Protein AF-A0A956TMD2-F1 (afdb_monomer_lite)

Secondary structure (DSSP, 8-state):
--HHHHHHHHSTHHHHHHS-SS-THHHHHHHHHHHHHHHHHHHHHHHHHTT-HHHHHHHHHHHHHHHHHHHHHHHHHHHHHHHHHHHHHHHHHHHHHHHHHH--

Foldseek 3Di:
DPPVVVVCVPQCVCVLPVPPDVPCPLVVLVVVLVVLLVVLVVQLVVCVVVVNVVSNVVSVVVNVVSVVVVVVSVVVVVVVVVVSVVSVVVVVVVVVVVVVVVVD

Sequence (104 aa):
MDFGENLLSKTGLFRVAKEKPVRPVTSIWLVIIGSMTILFSLLIVYAVYINNFVAAGCSAAAAILVMWCGVAFLWHSVKQLNAKISALTELVKRNNDTDSLTLH

Structure (mmCIF, N/CA/C/O backbone):
data_AF-A0A956TMD2-F1
#
_entry.id   AF-A0A956TMD2-F1
#
loop_
_atom_site.group_PDB
_atom_site.id
_atom_site.type_symbol
_atom_site.label_atom_id
_atom_site.label_alt_id
_atom_site.label_comp_id
_atom_site.label_asym_id
_atom_site.label_entity_id
_atom_site.label_seq_id
_atom_site.pdbx_PDB_ins_code
_atom_site.Cartn_x
_atom_site.Cartn_y
_atom_site.Cartn_z
_atom_site.occupancy
_atom_site.B_iso_or_equiv
_atom_site.auth_seq_id
_atom_site.auth_comp_id
_atom_site.auth_asym_id
_atom_site.auth_atom_id
_atom_site.pdbx_PDB_model_num
ATOM 1 N N . MET A 1 1 ? -41.998 -1.458 27.296 1.00 35.78 1 MET A N 1
ATOM 2 C CA . MET A 1 1 ? -40.891 -2.246 26.712 1.00 35.78 1 MET A CA 1
ATOM 3 C C . MET A 1 1 ? -39.748 -1.286 26.367 1.00 35.78 1 MET A C 1
ATOM 5 O O . MET A 1 1 ? -39.406 -1.144 25.208 1.00 35.78 1 MET A O 1
ATOM 9 N N . ASP A 1 2 ? -39.171 -0.620 27.377 1.00 39.06 2 ASP A N 1
ATOM 10 C CA . ASP A 1 2 ? -38.292 0.564 27.202 1.00 39.06 2 ASP A CA 1
ATOM 11 C C . ASP A 1 2 ? -36.885 0.410 27.814 1.00 39.06 2 ASP A C 1
ATOM 13 O O . ASP A 1 2 ? -36.092 1.350 27.860 1.00 39.06 2 ASP A O 1
ATOM 17 N N . PHE A 1 3 ? -36.543 -0.778 28.318 1.00 44.78 3 PHE A N 1
ATOM 18 C CA . PHE A 1 3 ? -35.253 -0.985 28.988 1.00 44.78 3 PHE A CA 1
ATOM 19 C C . PHE A 1 3 ? -34.079 -1.154 28.011 1.00 44.78 3 PHE A C 1
ATOM 21 O O . PHE A 1 3 ? -32.951 -0.801 28.349 1.00 44.78 3 PHE A O 1
ATOM 28 N N . GLY A 1 4 ? -34.333 -1.633 26.787 1.00 43.34 4 GLY A N 1
ATOM 29 C CA . GLY A 1 4 ? -33.288 -1.872 25.786 1.00 43.34 4 GLY A CA 1
ATOM 30 C C . GLY A 1 4 ? -32.674 -0.586 25.223 1.00 43.34 4 GLY A C 1
ATOM 31 O O . GLY A 1 4 ? -31.453 -0.461 25.155 1.00 43.34 4 GLY A O 1
ATOM 32 N N . GLU A 1 5 ? -33.497 0.408 24.881 1.00 43.28 5 GLU A N 1
ATOM 33 C CA . GLU A 1 5 ? -33.019 1.655 24.260 1.00 43.28 5 GLU A CA 1
ATOM 34 C C . GLU A 1 5 ? -32.223 2.540 25.234 1.00 43.28 5 GLU A C 1
ATOM 36 O O . GLU A 1 5 ? -31.241 3.183 24.848 1.00 43.28 5 GLU A O 1
ATOM 41 N N . ASN A 1 6 ? -32.578 2.520 26.522 1.00 47.00 6 ASN A N 1
ATOM 42 C CA . ASN A 1 6 ? -3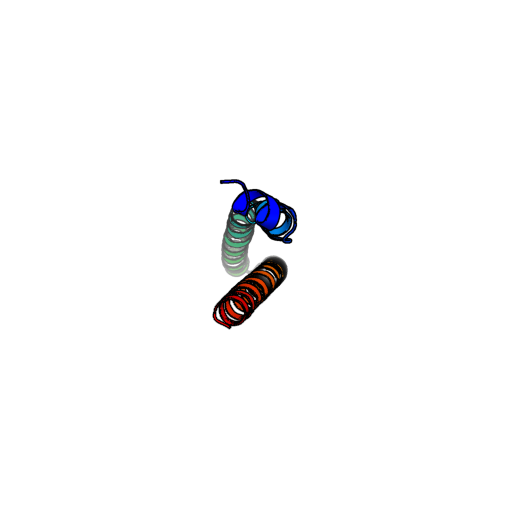1.909 3.318 27.553 1.00 47.00 6 ASN A CA 1
ATOM 43 C C . ASN A 1 6 ? -30.524 2.772 27.957 1.00 47.00 6 ASN A C 1
ATOM 45 O O . ASN A 1 6 ? -29.642 3.544 28.336 1.00 47.00 6 ASN A O 1
ATOM 49 N N . LEU A 1 7 ? -30.301 1.457 27.848 1.00 45.47 7 LEU A N 1
ATOM 50 C CA . LEU A 1 7 ? -28.988 0.832 28.063 1.00 45.47 7 LEU A CA 1
ATOM 51 C C . LEU A 1 7 ? -28.074 0.993 26.840 1.00 45.47 7 LEU A C 1
ATOM 53 O O . LEU A 1 7 ? -26.877 1.246 26.990 1.00 45.47 7 LEU A O 1
ATOM 57 N N . LEU A 1 8 ? -28.636 0.935 25.631 1.00 44.94 8 LEU A N 1
ATOM 58 C CA . LEU A 1 8 ? -27.901 1.133 24.377 1.00 44.94 8 LEU A CA 1
ATOM 59 C C . LEU A 1 8 ? -27.393 2.572 24.201 1.00 44.94 8 LEU A C 1
ATOM 61 O O . LEU A 1 8 ? -26.300 2.768 23.672 1.00 44.94 8 LEU A O 1
ATOM 65 N N . SER A 1 9 ? -28.146 3.581 24.659 1.00 45.91 9 SER A N 1
ATOM 66 C CA . SER A 1 9 ? -27.733 4.993 24.568 1.00 45.91 9 SER A CA 1
ATOM 67 C C . SER A 1 9 ? -26.675 5.395 25.607 1.00 45.91 9 SER A C 1
ATOM 69 O O . SER A 1 9 ? -25.865 6.286 25.344 1.00 45.91 9 SER A O 1
ATOM 71 N N . LYS A 1 10 ? -26.653 4.724 26.770 1.00 47.12 10 LYS A N 1
ATOM 72 C CA . LYS A 1 10 ? -25.682 4.958 27.855 1.00 47.12 10 LYS A CA 1
ATOM 73 C C . LYS A 1 10 ? -24.406 4.135 27.728 1.00 47.12 10 LYS A C 1
ATOM 75 O O . LYS A 1 10 ? -23.364 4.543 28.240 1.00 47.12 10 LYS A O 1
ATOM 80 N N . THR A 1 11 ? -24.462 2.990 27.060 1.00 52.28 11 THR A N 1
ATOM 81 C CA . THR A 1 11 ? -23.261 2.232 26.709 1.00 52.28 11 THR A CA 1
ATOM 82 C C . THR A 1 11 ? -22.585 2.907 25.518 1.00 52.28 11 THR A C 1
ATOM 84 O O . THR A 1 11 ? -23.239 3.426 24.616 1.00 52.28 11 THR A O 1
ATOM 87 N N . GLY A 1 12 ? -21.249 2.906 25.473 1.00 4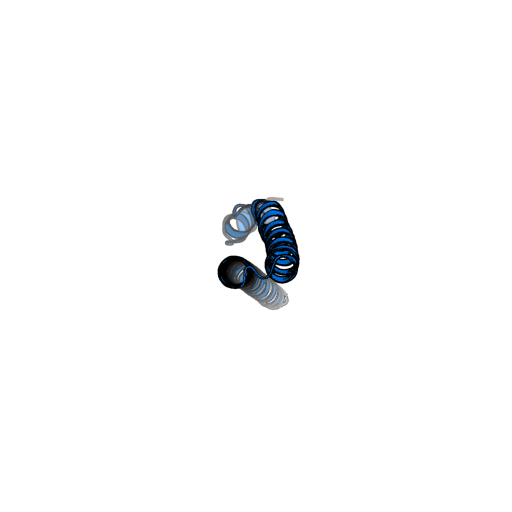9.28 12 GLY A N 1
ATOM 88 C CA . GLY A 1 12 ? -20.465 3.468 24.361 1.00 49.28 12 GLY A CA 1
ATOM 89 C C . GLY A 1 12 ? -20.783 2.872 22.979 1.00 49.28 12 GLY A C 1
ATOM 90 O O . GLY A 1 12 ? -20.182 3.289 21.993 1.00 49.28 12 GLY A O 1
ATOM 91 N N . LEU A 1 13 ? -21.746 1.948 22.890 1.00 48.75 13 LEU A N 1
ATOM 92 C CA . LEU A 1 13 ? -22.276 1.321 21.690 1.00 48.75 13 LEU A CA 1
ATOM 93 C C . LEU A 1 13 ? -22.809 2.336 20.676 1.00 48.75 13 LEU A C 1
ATOM 95 O O . LEU A 1 13 ? -22.492 2.224 19.497 1.00 48.75 13 LEU A O 1
ATOM 99 N N . PHE A 1 14 ? -23.524 3.382 21.108 1.00 47.59 14 PHE A N 1
ATOM 100 C CA . PHE A 1 14 ? -23.951 4.448 20.191 1.00 47.59 14 PHE A CA 1
ATOM 101 C C . PHE A 1 14 ? -22.769 5.247 19.639 1.00 47.59 14 PHE A C 1
ATOM 103 O O . PHE A 1 14 ? -22.860 5.774 18.536 1.00 47.59 14 PHE A O 1
ATOM 110 N N . ARG A 1 15 ? -21.656 5.332 20.377 1.00 50.47 15 ARG A N 1
ATOM 111 C CA . ARG A 1 15 ? -20.433 6.031 19.959 1.00 50.47 15 ARG A CA 1
ATOM 112 C C . ARG A 1 15 ? -19.619 5.172 18.987 1.00 50.47 15 ARG A C 1
ATOM 114 O O . ARG A 1 15 ? -19.223 5.677 17.945 1.00 50.47 15 ARG A O 1
ATOM 121 N N . VAL A 1 16 ? -19.487 3.873 19.262 1.00 50.72 16 VAL A N 1
ATOM 122 C CA . VAL A 1 16 ? -18.828 2.883 18.387 1.00 50.72 16 VAL A CA 1
ATOM 123 C C . VAL A 1 16 ? -19.628 2.639 17.098 1.00 50.72 16 VAL A C 1
ATOM 125 O O . VAL A 1 16 ? -19.033 2.505 16.032 1.00 50.72 16 VAL A O 1
ATOM 128 N N . ALA A 1 17 ? -20.965 2.645 17.164 1.00 49.38 17 ALA A N 1
ATOM 129 C CA . ALA A 1 17 ? -21.848 2.518 16.002 1.00 49.38 17 ALA A CA 1
ATOM 130 C C . ALA A 1 17 ? -22.032 3.840 15.221 1.00 49.38 17 ALA A C 1
ATOM 132 O O . ALA A 1 17 ? -22.186 3.801 14.000 1.00 49.38 17 ALA A O 1
ATOM 133 N N . LYS A 1 18 ? -21.983 5.021 15.877 1.00 45.62 18 LYS A N 1
ATOM 134 C CA . LYS A 1 18 ? -21.954 6.338 15.190 1.00 45.62 18 LYS A CA 1
ATOM 135 C C . LYS A 1 18 ? -20.595 6.687 14.603 1.00 45.62 18 LYS A C 1
ATOM 137 O O . LYS A 1 18 ? -20.547 7.492 13.667 1.00 45.62 18 LYS A O 1
ATOM 142 N N . GLU A 1 19 ? -19.501 6.139 15.127 1.00 49.94 19 GLU A N 1
ATOM 143 C CA . GLU A 1 19 ? -18.204 6.175 14.461 1.00 49.94 19 GLU A CA 1
ATOM 144 C C . GLU A 1 19 ? -18.319 5.346 13.192 1.00 49.94 19 GLU A C 1
ATOM 146 O O . GLU A 1 19 ? -18.075 4.139 13.190 1.00 49.94 19 GLU A O 1
ATOM 151 N N . LYS A 1 20 ? -18.775 6.047 12.144 1.00 44.06 20 LYS A N 1
ATOM 152 C CA . LYS A 1 20 ? -19.073 5.579 10.793 1.00 44.06 20 LYS A CA 1
ATOM 153 C C . LYS A 1 20 ? -18.294 4.305 10.461 1.00 44.06 20 LYS A C 1
ATOM 155 O O . LYS A 1 20 ? -17.082 4.285 10.728 1.00 44.06 20 LYS A O 1
ATOM 160 N N . PRO A 1 21 ? -18.937 3.299 9.824 1.00 48.81 21 PRO A N 1
ATOM 161 C CA . PRO A 1 21 ? -18.203 2.169 9.254 1.00 48.81 21 PRO A CA 1
ATOM 162 C C . PRO A 1 21 ? -17.004 2.770 8.549 1.00 48.81 21 PRO A C 1
ATOM 164 O O . PRO A 1 21 ? -17.208 3.770 7.852 1.00 48.81 21 PRO A O 1
ATOM 167 N N . VAL A 1 22 ? -15.794 2.284 8.870 1.00 51.66 22 VAL A N 1
ATOM 168 C CA . VAL A 1 22 ? -14.522 2.821 8.364 1.00 51.66 22 VAL A CA 1
ATOM 169 C C . VAL A 1 22 ? -14.776 3.163 6.908 1.00 51.66 22 VAL A C 1
ATOM 171 O O . VAL A 1 22 ? -15.034 2.260 6.112 1.00 51.66 22 VAL A O 1
ATOM 174 N N . ARG A 1 23 ? -14.957 4.464 6.624 1.00 48.53 23 ARG A N 1
ATOM 175 C CA . ARG A 1 23 ? -15.653 4.867 5.397 1.00 48.53 23 ARG A CA 1
ATOM 176 C C . ARG A 1 23 ? -14.875 4.250 4.233 1.00 48.53 23 ARG A C 1
ATOM 178 O O . ARG A 1 23 ? -13.648 4.210 4.329 1.00 48.53 23 ARG A O 1
ATOM 185 N N . PRO A 1 24 ? -15.523 3.859 3.120 1.00 50.22 24 PRO A N 1
ATOM 186 C CA . PRO A 1 24 ? -14.864 3.261 1.947 1.00 50.22 24 PRO A CA 1
ATOM 187 C C . PRO A 1 24 ? -13.783 4.142 1.285 1.00 50.22 24 PRO A C 1
ATOM 189 O O . PRO A 1 24 ? -13.219 3.772 0.259 1.00 50.22 24 PRO A O 1
ATOM 192 N N . VAL A 1 25 ? -13.432 5.272 1.904 1.00 50.81 25 VAL A N 1
ATOM 193 C CA . VAL A 1 25 ? -12.189 6.015 1.704 1.00 50.81 25 VAL A CA 1
ATOM 194 C C . VAL A 1 25 ? -10.982 5.062 1.650 1.00 50.81 25 VAL A C 1
ATOM 196 O O . VAL A 1 25 ? -10.119 5.255 0.809 1.00 50.81 25 VAL A O 1
ATOM 199 N N . THR A 1 26 ? -10.936 3.975 2.426 1.00 61.12 26 THR A N 1
ATOM 200 C CA . THR A 1 26 ? -9.810 3.015 2.410 1.00 61.12 26 THR A CA 1
ATOM 201 C C . THR A 1 26 ? -9.653 2.208 1.120 1.00 61.12 26 THR A C 1
ATOM 203 O O . THR A 1 26 ? -8.523 1.890 0.756 1.00 61.12 26 THR A O 1
ATOM 206 N N . SER A 1 27 ? -10.735 1.900 0.400 1.00 60.28 27 SER A N 1
ATOM 207 C CA . SER A 1 27 ? -10.652 1.039 -0.789 1.00 60.28 27 SER A CA 1
ATOM 208 C C . SER A 1 27 ? -10.108 1.797 -2.004 1.00 60.28 27 SER A C 1
ATOM 210 O O . SER A 1 27 ? -9.227 1.298 -2.697 1.00 60.28 27 SER A O 1
ATOM 212 N N . ILE A 1 28 ? -10.533 3.050 -2.197 1.00 71.44 28 ILE A N 1
ATOM 213 C CA . ILE A 1 28 ? -10.027 3.914 -3.276 1.00 71.44 28 ILE A CA 1
ATOM 214 C C . ILE A 1 28 ? -8.529 4.190 -3.098 1.00 71.44 28 ILE A C 1
ATOM 216 O O . ILE A 1 28 ? -7.773 4.074 -4.057 1.00 71.44 28 ILE A O 1
ATOM 220 N N . TRP A 1 29 ? -8.073 4.489 -1.877 1.00 72.75 29 TRP A N 1
ATOM 221 C CA . TRP A 1 29 ? -6.645 4.714 -1.618 1.00 72.75 29 TRP A CA 1
ATOM 222 C C . TRP A 1 29 ? -5.800 3.459 -1.845 1.00 72.75 29 TRP A C 1
ATOM 224 O O . TRP A 1 29 ? -4.723 3.559 -2.424 1.00 72.75 29 TRP A O 1
ATOM 234 N N . LEU A 1 30 ? -6.297 2.278 -1.467 1.00 73.75 30 LEU A N 1
ATOM 235 C CA . LEU A 1 30 ? -5.641 1.003 -1.774 1.00 73.75 30 LEU A CA 1
ATOM 236 C C . LEU A 1 30 ? -5.524 0.763 -3.286 1.00 73.75 30 LEU A C 1
ATOM 238 O O . LEU A 1 30 ? -4.465 0.355 -3.758 1.00 73.75 30 LEU A O 1
ATOM 242 N N . VAL A 1 31 ? -6.574 1.071 -4.049 1.00 80.38 31 VAL A N 1
ATOM 243 C CA . VAL A 1 31 ? -6.573 0.967 -5.517 1.00 80.38 31 VAL A CA 1
ATOM 244 C C . VAL A 1 31 ? -5.600 1.971 -6.150 1.00 80.38 31 VAL A C 1
ATOM 246 O O . VAL A 1 31 ? -4.875 1.629 -7.085 1.00 80.38 31 VAL A O 1
ATOM 249 N N . ILE A 1 32 ? -5.517 3.195 -5.624 1.00 82.50 32 ILE A N 1
ATOM 250 C CA . ILE A 1 32 ? -4.560 4.207 -6.094 1.00 82.50 32 ILE A CA 1
ATOM 251 C C . ILE A 1 32 ? -3.122 3.757 -5.807 1.00 82.50 32 ILE A C 1
ATOM 253 O O . ILE A 1 32 ? -2.292 3.751 -6.708 1.00 82.50 32 ILE A O 1
ATOM 257 N N . ILE A 1 33 ? -2.825 3.321 -4.582 1.00 83.38 33 ILE A N 1
ATOM 258 C CA . ILE A 1 33 ? -1.480 2.865 -4.199 1.00 83.38 33 ILE A CA 1
ATOM 259 C C . ILE A 1 33 ? -1.075 1.638 -5.024 1.00 83.38 33 ILE A C 1
ATOM 261 O O . ILE A 1 33 ? 0.042 1.591 -5.537 1.00 83.38 33 ILE A O 1
ATOM 265 N N . GLY A 1 34 ? -1.993 0.684 -5.212 1.00 81.81 34 GLY A N 1
ATOM 266 C CA . GLY A 1 34 ? -1.765 -0.509 -6.027 1.00 81.81 34 GLY A CA 1
ATOM 267 C C . GLY A 1 34 ? -1.574 -0.218 -7.519 1.00 81.81 34 GLY A C 1
ATOM 268 O O . GLY A 1 34 ? -0.763 -0.865 -8.172 1.00 81.81 34 GLY A O 1
ATOM 269 N N . SER A 1 35 ? -2.277 0.768 -8.080 1.00 86.19 35 SER A N 1
ATOM 270 C CA . SER A 1 35 ? -2.079 1.155 -9.486 1.00 86.19 35 SER A CA 1
ATOM 271 C C . SER A 1 35 ? -0.768 1.922 -9.696 1.00 86.19 35 SER A C 1
ATOM 273 O O . SER A 1 35 ? -0.079 1.694 -10.692 1.00 86.19 35 SER A O 1
ATOM 275 N N . MET A 1 36 ? -0.369 2.764 -8.737 1.00 86.12 36 MET A N 1
ATOM 276 C CA . MET A 1 36 ? 0.911 3.478 -8.773 1.00 86.12 36 MET A CA 1
ATOM 277 C C . MET A 1 36 ? 2.113 2.530 -8.708 1.00 86.12 36 MET A C 1
ATOM 279 O O . MET A 1 36 ? 3.070 2.726 -9.455 1.00 86.12 36 MET A O 1
ATOM 283 N N . THR A 1 37 ? 2.081 1.479 -7.881 1.00 85.19 37 THR A N 1
ATOM 284 C CA . THR A 1 37 ? 3.181 0.498 -7.839 1.00 85.19 37 THR A CA 1
ATOM 285 C C . THR A 1 37 ? 3.361 -0.221 -9.174 1.00 85.19 37 THR A C 1
ATOM 287 O O . THR A 1 37 ? 4.493 -0.336 -9.638 1.00 85.19 37 THR A O 1
ATOM 290 N N . ILE A 1 38 ? 2.271 -0.623 -9.837 1.00 86.38 38 ILE A N 1
ATOM 291 C CA . ILE A 1 38 ? 2.325 -1.256 -11.167 1.00 86.38 38 ILE A CA 1
ATOM 292 C C . ILE A 1 38 ? 2.919 -0.295 -12.208 1.00 86.38 38 ILE A C 1
ATOM 294 O O . ILE A 1 38 ? 3.795 -0.685 -12.982 1.00 86.38 38 ILE A O 1
ATOM 298 N N . LEU A 1 39 ? 2.486 0.970 -12.204 1.00 89.69 39 LEU A N 1
ATOM 299 C CA . LEU A 1 39 ? 3.016 2.004 -13.098 1.00 89.69 39 LEU A CA 1
ATOM 300 C C . LEU A 1 39 ? 4.523 2.206 -12.914 1.00 89.69 39 LEU A C 1
ATOM 302 O O . LEU A 1 39 ? 5.262 2.207 -13.899 1.00 89.69 39 LEU A O 1
ATOM 306 N N . PHE A 1 40 ? 5.000 2.328 -11.673 1.00 88.12 40 PHE A N 1
ATOM 307 C CA . PHE A 1 40 ? 6.433 2.475 -11.417 1.00 88.12 40 PHE A CA 1
ATOM 308 C C . PHE A 1 40 ? 7.225 1.226 -11.810 1.00 88.12 40 PHE A C 1
ATOM 310 O O . PHE A 1 40 ? 8.305 1.365 -12.377 1.00 88.12 40 PHE A O 1
ATOM 317 N N . SER A 1 41 ? 6.694 0.015 -11.606 1.00 85.38 41 SER A N 1
ATOM 318 C CA . SER A 1 41 ? 7.337 -1.213 -12.093 1.00 85.38 41 SER A CA 1
ATOM 319 C C . SER A 1 41 ? 7.511 -1.217 -13.615 1.00 85.38 41 SER A C 1
ATOM 321 O O . SER A 1 41 ? 8.591 -1.550 -14.101 1.00 85.38 41 SER A O 1
ATOM 323 N N . LEU A 1 42 ? 6.495 -0.790 -14.373 1.00 87.44 42 LEU A N 1
ATOM 324 C CA . LEU A 1 42 ? 6.588 -0.669 -15.833 1.00 87.44 42 LEU A CA 1
ATOM 325 C C . LEU A 1 42 ? 7.618 0.387 -16.258 1.00 87.44 42 LEU A C 1
ATOM 327 O O . LEU A 1 42 ? 8.407 0.141 -17.172 1.00 87.44 42 LEU A O 1
ATOM 331 N N . LEU A 1 43 ? 7.655 1.533 -15.571 1.00 88.69 43 LEU A N 1
ATOM 332 C CA . LEU A 1 43 ? 8.640 2.587 -15.828 1.00 88.69 43 LEU A CA 1
ATOM 333 C C . LEU A 1 43 ? 10.074 2.120 -15.567 1.00 88.69 43 LEU A C 1
ATOM 335 O O . LEU A 1 43 ? 10.964 2.466 -16.340 1.00 88.69 43 LEU A O 1
ATOM 339 N N . ILE A 1 44 ? 10.304 1.303 -14.534 1.00 89.06 44 ILE A N 1
ATOM 340 C CA . ILE A 1 44 ? 11.623 0.713 -14.262 1.00 89.06 44 ILE A CA 1
ATOM 341 C C . ILE A 1 44 ? 12.047 -0.188 -15.425 1.00 89.06 44 ILE A C 1
ATOM 343 O O . ILE A 1 44 ? 13.143 -0.013 -15.949 1.00 89.06 44 ILE A O 1
ATOM 347 N N . VAL A 1 45 ? 11.184 -1.114 -15.861 1.00 88.25 45 VAL A N 1
ATOM 348 C CA . VAL A 1 45 ? 11.495 -2.037 -16.970 1.00 88.25 45 VAL A CA 1
ATOM 349 C C . VAL A 1 45 ? 11.801 -1.262 -18.251 1.00 88.25 45 VAL A C 1
ATOM 351 O O . VAL A 1 45 ? 12.797 -1.539 -18.919 1.00 88.25 45 VAL A O 1
ATOM 354 N N . TYR A 1 46 ? 10.990 -0.250 -18.564 1.00 88.25 46 TYR A N 1
ATOM 355 C CA . TYR A 1 46 ? 11.209 0.604 -19.726 1.00 88.25 46 TYR A CA 1
ATOM 356 C C . TYR A 1 46 ? 12.520 1.398 -19.629 1.00 88.25 46 TYR A C 1
ATOM 358 O O . TYR A 1 46 ? 13.295 1.428 -20.582 1.00 88.25 46 TYR A O 1
ATOM 366 N N . ALA A 1 47 ? 12.807 2.000 -18.472 1.00 87.81 47 ALA A N 1
ATOM 367 C CA . ALA A 1 47 ? 14.029 2.767 -18.249 1.00 87.81 47 ALA A CA 1
ATOM 368 C C . ALA A 1 47 ? 15.294 1.898 -18.353 1.00 87.81 47 ALA A C 1
ATOM 370 O O . ALA A 1 47 ? 16.294 2.336 -18.921 1.00 87.81 47 ALA A O 1
ATOM 371 N N . VAL A 1 48 ? 15.241 0.654 -17.864 1.00 87.69 48 VAL A N 1
ATOM 372 C CA . VAL A 1 48 ? 16.331 -0.322 -18.011 1.00 87.69 48 VAL A CA 1
ATOM 373 C C . VAL A 1 48 ? 16.507 -0.730 -19.474 1.00 87.69 48 VAL A C 1
ATOM 375 O O . VAL A 1 48 ? 17.637 -0.773 -19.951 1.00 87.69 48 VAL A O 1
ATOM 378 N N . TYR A 1 49 ? 15.414 -0.961 -20.209 1.00 89.75 49 TYR A N 1
ATOM 379 C CA . TYR A 1 49 ? 15.466 -1.302 -21.635 1.00 89.75 49 TYR A CA 1
ATOM 380 C C . TYR A 1 49 ? 16.192 -0.233 -22.470 1.00 89.75 49 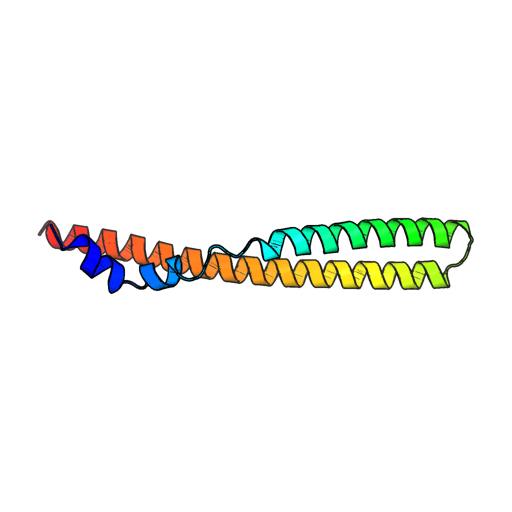TYR A C 1
ATOM 382 O O . TYR A 1 49 ? 17.013 -0.562 -23.323 1.00 89.75 49 TYR A O 1
ATOM 390 N N . ILE A 1 50 ? 15.955 1.051 -22.187 1.00 93.69 50 ILE A N 1
ATOM 391 C CA . ILE A 1 50 ? 16.641 2.166 -22.864 1.00 93.69 50 ILE A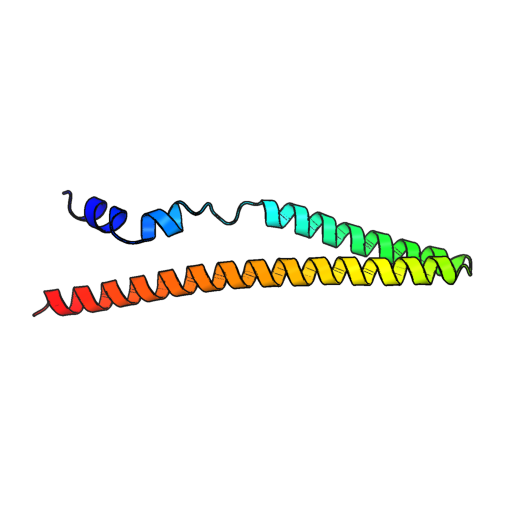 CA 1
ATOM 392 C C . ILE A 1 50 ? 18.022 2.499 -22.262 1.00 93.69 50 ILE A C 1
ATOM 394 O O . ILE A 1 50 ? 18.600 3.527 -22.607 1.00 93.69 50 ILE A O 1
ATOM 398 N N . ASN A 1 51 ? 18.554 1.665 -21.359 1.00 88.88 51 ASN A N 1
ATOM 399 C CA . ASN A 1 51 ? 19.811 1.876 -20.624 1.00 88.88 51 ASN A CA 1
ATOM 400 C C . ASN A 1 51 ? 19.873 3.196 -19.824 1.00 88.88 51 ASN A C 1
ATOM 402 O O . ASN A 1 51 ? 20.950 3.702 -19.507 1.00 88.88 51 ASN A O 1
ATOM 406 N N . ASN A 1 52 ? 18.721 3.759 -19.452 1.00 89.38 52 ASN A N 1
ATOM 407 C CA . ASN A 1 52 ? 18.636 4.954 -18.620 1.00 89.38 52 ASN A CA 1
ATOM 408 C C . ASN A 1 52 ? 18.518 4.563 -17.140 1.00 89.38 52 ASN A C 1
ATOM 410 O O . ASN A 1 52 ? 17.445 4.602 -16.529 1.00 89.38 52 ASN A O 1
ATOM 414 N N . PHE A 1 53 ? 19.655 4.194 -16.553 1.00 82.31 53 PHE A N 1
ATOM 415 C CA . PHE A 1 53 ? 19.737 3.740 -15.162 1.00 82.31 53 PHE A CA 1
ATOM 416 C C . PHE A 1 53 ? 19.346 4.812 -14.139 1.00 82.31 53 PHE A C 1
ATOM 418 O O . PHE A 1 53 ? 18.858 4.475 -13.061 1.00 82.31 53 PHE A O 1
ATOM 425 N N . VAL A 1 54 ? 19.497 6.097 -14.478 1.00 86.56 54 VAL A N 1
ATOM 426 C CA . VAL A 1 54 ? 19.066 7.206 -13.614 1.00 86.56 54 VAL A CA 1
ATOM 427 C C . VAL A 1 54 ? 17.543 7.204 -13.483 1.00 86.56 54 VAL A C 1
ATOM 429 O O . VAL A 1 54 ? 17.017 7.207 -12.371 1.00 86.56 54 VAL A O 1
ATOM 432 N N . ALA A 1 55 ? 16.823 7.109 -14.605 1.00 81.94 55 ALA A N 1
ATOM 433 C CA . ALA A 1 55 ? 15.363 7.037 -14.601 1.00 81.94 55 ALA A CA 1
ATOM 434 C C . ALA A 1 55 ? 14.839 5.752 -13.931 1.00 81.94 55 ALA A C 1
ATOM 436 O O . ALA A 1 55 ? 13.841 5.797 -13.205 1.00 81.94 55 ALA A O 1
ATOM 437 N N . ALA A 1 56 ? 15.533 4.624 -14.117 1.00 83.25 56 ALA A N 1
ATOM 438 C CA . ALA A 1 56 ? 15.208 3.367 -13.443 1.00 83.25 56 ALA A CA 1
ATOM 439 C C . ALA A 1 56 ? 15.373 3.489 -11.918 1.00 83.25 56 ALA A C 1
ATOM 441 O O . ALA A 1 56 ? 14.477 3.102 -11.168 1.00 83.25 56 ALA A O 1
ATOM 442 N N . GLY A 1 57 ? 16.473 4.098 -11.461 1.00 83.31 57 GLY A N 1
ATOM 443 C CA . GLY A 1 57 ? 16.738 4.354 -10.045 1.00 83.31 57 GLY A CA 1
ATOM 444 C C . GLY A 1 57 ? 15.701 5.278 -9.403 1.00 83.31 57 GLY A C 1
ATOM 445 O O . GLY A 1 57 ? 15.166 4.955 -8.342 1.00 83.31 57 GLY A O 1
ATOM 446 N N . CYS A 1 58 ? 15.343 6.384 -10.064 1.00 86.44 58 CYS A N 1
ATOM 447 C CA . CYS A 1 58 ? 14.288 7.284 -9.584 1.00 86.44 58 CYS A CA 1
ATOM 448 C C . CYS A 1 58 ? 12.926 6.582 -9.486 1.00 86.44 58 CYS A C 1
ATOM 450 O O . CYS A 1 58 ? 12.206 6.763 -8.504 1.00 86.44 58 CYS A O 1
ATOM 452 N N . SER A 1 59 ? 12.587 5.748 -10.471 1.00 86.31 59 SER A N 1
ATOM 453 C CA . SER A 1 59 ? 11.325 5.001 -10.485 1.00 86.31 59 SER A CA 1
ATOM 454 C C . SER A 1 59 ? 11.279 3.930 -9.387 1.00 86.31 59 SER A C 1
ATOM 456 O O . SER A 1 59 ? 10.250 3.762 -8.736 1.00 86.31 59 SER A O 1
ATOM 458 N N . ALA A 1 60 ? 12.403 3.258 -9.113 1.00 84.75 60 ALA A N 1
ATOM 459 C CA . ALA A 1 60 ? 12.527 2.313 -8.002 1.00 84.75 60 ALA A CA 1
ATOM 460 C C . ALA A 1 60 ? 12.383 3.001 -6.636 1.00 84.75 60 ALA A C 1
ATOM 462 O O . ALA A 1 60 ? 11.644 2.519 -5.778 1.00 84.75 60 ALA A O 1
ATOM 463 N N . ALA A 1 61 ? 13.021 4.160 -6.447 1.00 86.56 61 ALA A N 1
ATOM 464 C CA . ALA A 1 61 ? 12.871 4.951 -5.228 1.00 86.56 61 ALA A CA 1
ATOM 465 C C . ALA A 1 61 ? 11.412 5.395 -5.010 1.00 86.56 61 ALA A C 1
ATOM 467 O O . ALA A 1 61 ? 10.882 5.263 -3.906 1.00 86.56 61 ALA A O 1
ATOM 468 N N . ALA A 1 62 ? 10.732 5.851 -6.068 1.00 84.88 62 ALA A N 1
ATOM 469 C CA . ALA A 1 62 ? 9.319 6.219 -6.008 1.00 84.88 62 ALA A CA 1
ATOM 470 C C . ALA A 1 62 ? 8.416 5.022 -5.654 1.00 84.88 62 ALA A C 1
ATOM 472 O O . ALA A 1 62 ? 7.539 5.151 -4.799 1.00 84.88 62 ALA A O 1
ATOM 473 N N . ALA A 1 63 ? 8.662 3.841 -6.234 1.00 84.44 63 ALA A N 1
ATOM 474 C CA . ALA A 1 63 ? 7.912 2.624 -5.918 1.00 84.44 63 ALA A CA 1
ATOM 475 C C . ALA A 1 63 ? 8.020 2.235 -4.431 1.00 84.44 63 ALA A C 1
ATOM 477 O O . ALA A 1 63 ? 7.015 1.888 -3.807 1.00 84.44 63 ALA A O 1
ATOM 478 N N . ILE A 1 64 ? 9.219 2.344 -3.846 1.00 86.94 64 ILE A N 1
ATOM 479 C CA . ILE A 1 64 ? 9.458 2.059 -2.422 1.00 86.94 64 ILE A CA 1
ATOM 480 C C . ILE A 1 64 ? 8.682 3.037 -1.531 1.00 86.94 64 ILE A C 1
ATOM 482 O O . ILE A 1 64 ? 8.041 2.614 -0.567 1.00 86.94 64 ILE A O 1
ATOM 486 N N . LEU A 1 65 ? 8.687 4.332 -1.862 1.00 86.56 65 LEU A N 1
ATOM 487 C CA . LEU A 1 65 ? 7.933 5.343 -1.113 1.00 86.56 65 LEU A CA 1
ATOM 488 C C . LEU A 1 65 ? 6.425 5.067 -1.148 1.00 86.56 65 LEU A C 1
ATOM 490 O O . LEU A 1 65 ? 5.764 5.128 -0.112 1.00 86.56 65 LEU A O 1
ATOM 494 N N . VAL A 1 66 ? 5.887 4.695 -2.313 1.00 86.06 66 VAL A N 1
ATOM 495 C CA . VAL A 1 66 ? 4.469 4.331 -2.461 1.00 86.06 66 VAL A CA 1
ATOM 496 C C . VAL A 1 66 ? 4.124 3.084 -1.646 1.00 86.06 66 VAL A C 1
ATOM 498 O O . VAL A 1 66 ? 3.105 3.075 -0.949 1.00 86.06 66 VAL A O 1
ATOM 501 N N . MET A 1 67 ? 4.981 2.056 -1.661 1.00 83.69 67 MET A N 1
ATOM 502 C CA . MET A 1 67 ? 4.815 0.884 -0.794 1.00 83.69 67 MET A CA 1
ATOM 503 C C . MET A 1 67 ? 4.789 1.276 0.684 1.00 83.69 67 MET A C 1
ATOM 505 O O . MET A 1 67 ? 3.921 0.813 1.425 1.00 83.69 67 MET A O 1
ATOM 509 N N . TRP A 1 68 ? 5.698 2.153 1.116 1.00 84.62 68 TRP A N 1
ATOM 510 C CA . TRP A 1 68 ? 5.761 2.599 2.506 1.00 84.62 68 TRP A CA 1
ATOM 511 C C . TRP A 1 68 ? 4.497 3.354 2.935 1.00 84.62 68 TRP A C 1
ATOM 513 O O . TRP A 1 68 ? 3.952 3.091 4.009 1.00 84.62 68 TRP A O 1
ATOM 523 N N . CYS A 1 69 ? 3.964 4.223 2.070 1.00 84.00 69 CYS A N 1
ATOM 524 C CA . CYS A 1 69 ? 2.670 4.871 2.289 1.00 84.00 69 CYS A CA 1
ATOM 525 C C . CYS A 1 69 ? 1.531 3.84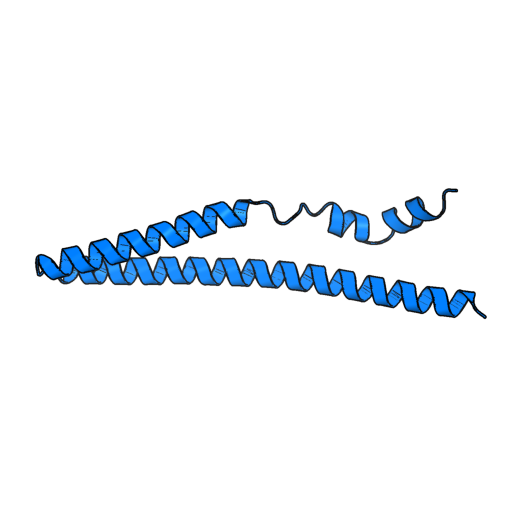7 2.433 1.00 84.00 69 CYS A C 1
ATOM 527 O O . CYS A 1 69 ? 0.684 3.993 3.317 1.00 84.00 69 CYS A O 1
ATOM 529 N N . GLY A 1 70 ? 1.535 2.785 1.620 1.00 80.94 70 GLY A N 1
ATOM 530 C CA . GLY A 1 70 ? 0.581 1.678 1.730 1.00 80.94 70 GLY A CA 1
ATOM 531 C C . GLY A 1 70 ? 0.659 0.948 3.070 1.00 80.94 70 GLY A C 1
ATOM 532 O O . GLY A 1 70 ? -0.365 0.735 3.720 1.00 80.94 70 GLY A O 1
ATOM 533 N N . VAL A 1 71 ? 1.868 0.622 3.534 1.00 83.38 71 VAL A N 1
ATOM 534 C CA . VAL A 1 71 ? 2.082 -0.046 4.829 1.00 83.38 71 VAL A CA 1
ATOM 535 C C . VAL A 1 71 ? 1.624 0.835 5.993 1.00 83.38 71 VAL A C 1
ATOM 537 O O . VAL A 1 71 ? 0.910 0.356 6.874 1.00 83.38 71 VAL A O 1
ATOM 540 N N . ALA A 1 72 ? 1.966 2.127 5.988 1.00 81.12 72 ALA A N 1
ATOM 541 C CA . ALA A 1 72 ? 1.533 3.068 7.023 1.00 81.12 72 ALA A CA 1
ATOM 542 C C . ALA A 1 72 ? -0.001 3.174 7.098 1.00 81.12 72 ALA A C 1
ATOM 544 O O . ALA A 1 72 ? -0.585 3.201 8.187 1.00 81.12 72 ALA A O 1
ATOM 545 N N . PHE A 1 73 ? -0.663 3.170 5.940 1.00 80.62 73 PHE A N 1
ATOM 546 C CA . PHE A 1 73 ? -2.117 3.196 5.847 1.00 80.62 73 PHE A CA 1
ATOM 547 C C . PHE A 1 73 ? -2.772 1.917 6.391 1.00 80.62 73 PHE A C 1
ATOM 549 O O . PHE A 1 73 ? -3.731 1.982 7.170 1.00 80.62 73 PHE A O 1
ATOM 556 N N . LEU A 1 74 ? -2.237 0.749 6.021 1.00 79.75 74 LEU A N 1
ATOM 557 C CA . LEU A 1 74 ? -2.697 -0.546 6.526 1.00 79.75 74 LEU A CA 1
ATOM 558 C C . LEU A 1 74 ? -2.511 -0.645 8.040 1.00 79.75 74 LEU A C 1
ATOM 560 O O . LEU A 1 74 ? -3.437 -1.029 8.750 1.00 79.75 74 LEU A O 1
ATOM 564 N N . TRP A 1 75 ? -1.355 -0.222 8.549 1.00 79.38 75 TRP A N 1
ATOM 565 C CA . TRP A 1 75 ? -1.058 -0.206 9.979 1.00 79.38 75 TRP A CA 1
ATOM 566 C C . TRP A 1 75 ? -2.057 0.640 10.774 1.00 79.38 75 TRP A C 1
ATOM 568 O O . TRP A 1 75 ? -2.595 0.195 11.791 1.00 79.38 75 TRP A O 1
ATOM 578 N N . HIS A 1 76 ? -2.349 1.850 10.296 1.00 79.50 76 HIS A N 1
ATOM 579 C CA . HIS A 1 76 ? -3.342 2.718 10.918 1.00 79.50 76 HIS A CA 1
ATOM 580 C C . HIS A 1 76 ? -4.741 2.081 10.906 1.00 79.50 76 HIS A C 1
ATOM 582 O O . HIS A 1 76 ? -5.443 2.101 11.918 1.00 79.50 76 HIS A O 1
ATOM 588 N N . SER A 1 77 ? -5.118 1.448 9.792 1.00 72.81 77 SER A N 1
ATOM 589 C CA . SER A 1 77 ? -6.401 0.751 9.650 1.00 72.81 77 SER A CA 1
ATOM 590 C C . SER A 1 77 ? -6.528 -0.432 10.619 1.00 72.81 77 SER A C 1
ATOM 592 O O . SER A 1 77 ? -7.552 -0.573 11.287 1.00 72.81 77 SER A O 1
ATOM 594 N N . VAL A 1 78 ? -5.473 -1.240 10.768 1.00 76.44 78 VAL A N 1
ATOM 595 C CA . VAL A 1 78 ? -5.430 -2.366 11.717 1.00 76.44 78 VAL A CA 1
ATOM 596 C C . VAL A 1 78 ? -5.529 -1.877 13.162 1.00 76.44 78 VAL A C 1
ATOM 598 O O . VAL A 1 78 ? -6.290 -2.443 13.944 1.00 76.44 78 VAL A O 1
ATOM 601 N N . LYS A 1 79 ? -4.834 -0.792 13.527 1.00 76.81 79 LYS A N 1
ATOM 602 C CA . LYS A 1 79 ? -4.955 -0.200 14.871 1.00 76.81 79 LYS A CA 1
ATOM 603 C C . LYS A 1 79 ? -6.385 0.235 15.187 1.00 76.81 79 LYS A C 1
ATOM 605 O O . LYS A 1 79 ? -6.873 -0.042 16.281 1.00 76.81 79 LYS A O 1
ATOM 610 N N . GLN A 1 80 ? -7.063 0.881 14.238 1.00 73.94 80 GLN A N 1
ATOM 611 C CA . GLN A 1 80 ? -8.461 1.278 14.417 1.00 73.94 80 GLN A CA 1
ATOM 612 C C . GLN A 1 80 ? -9.391 0.069 14.564 1.00 73.94 80 GLN A C 1
ATOM 614 O O . GLN A 1 80 ? -10.282 0.086 15.412 1.00 73.94 80 GLN A O 1
ATOM 619 N N . LEU A 1 81 ? -9.176 -0.992 13.782 1.00 71.44 81 LEU A N 1
ATOM 620 C CA . LEU A 1 81 ? -9.952 -2.230 13.895 1.00 71.44 81 LEU A CA 1
ATOM 621 C C . LEU A 1 81 ? -9.734 -2.920 15.247 1.00 71.44 81 LEU A C 1
ATOM 623 O O . LEU A 1 81 ? -10.711 -3.266 15.907 1.00 71.44 81 LEU A O 1
ATOM 627 N N . ASN A 1 82 ? -8.487 -3.046 15.705 1.00 73.25 82 ASN A N 1
ATOM 628 C CA . ASN A 1 82 ? -8.172 -3.655 17.000 1.00 73.25 82 ASN A CA 1
ATOM 629 C C . ASN A 1 82 ? -8.811 -2.896 18.171 1.00 73.25 82 ASN A C 1
ATOM 631 O O . ASN A 1 82 ? -9.330 -3.523 19.091 1.00 73.25 82 ASN A O 1
ATOM 635 N N . ALA A 1 83 ? -8.838 -1.560 18.123 1.00 72.50 83 ALA A N 1
ATOM 636 C CA . ALA A 1 83 ? -9.518 -0.753 19.135 1.00 72.50 83 ALA A CA 1
ATOM 637 C C . ALA A 1 83 ? -11.034 -1.029 19.172 1.00 72.50 83 ALA A C 1
ATOM 639 O O . ALA A 1 83 ? -11.609 -1.191 20.249 1.00 72.50 83 ALA A O 1
ATOM 640 N N . LYS A 1 84 ? -11.674 -1.154 18.000 1.00 70.56 84 LYS A N 1
ATOM 641 C CA . LYS A 1 84 ? -13.103 -1.493 17.897 1.00 70.56 84 LYS A CA 1
ATOM 642 C C . LYS A 1 84 ? -13.403 -2.909 18.398 1.00 70.56 84 LYS A C 1
ATOM 644 O O . LYS A 1 84 ? -14.389 -3.098 19.104 1.00 70.56 84 LYS A O 1
ATOM 649 N N . ILE A 1 85 ? -12.550 -3.884 18.077 1.00 72.56 85 ILE A N 1
ATOM 650 C CA . ILE A 1 85 ? -12.689 -5.270 18.554 1.00 72.56 85 ILE A CA 1
ATOM 651 C C . ILE A 1 85 ? -12.536 -5.326 20.075 1.00 72.56 85 ILE A C 1
ATOM 653 O O . ILE A 1 85 ? -13.365 -5.936 20.739 1.00 72.56 85 ILE A O 1
ATOM 657 N N . SER A 1 86 ? -11.533 -4.648 20.642 1.00 71.50 86 SER A N 1
ATOM 658 C CA . SER A 1 86 ? -11.331 -4.606 22.096 1.00 71.50 86 SER A CA 1
ATOM 659 C C . SER A 1 86 ? -12.545 -4.026 22.826 1.00 71.50 86 SER A C 1
ATOM 661 O O . SER A 1 86 ? -12.979 -4.593 23.826 1.00 71.50 86 SER A O 1
ATOM 663 N N . ALA A 1 87 ? -13.128 -2.943 22.299 1.00 73.44 87 ALA A N 1
ATOM 664 C CA . ALA A 1 87 ? -14.345 -2.355 22.852 1.00 73.44 87 ALA A CA 1
ATOM 665 C C . ALA A 1 87 ? -15.538 -3.328 22.793 1.00 73.44 87 ALA A C 1
ATOM 667 O O . ALA A 1 87 ? -16.314 -3.409 23.742 1.00 73.44 87 ALA A O 1
ATOM 668 N N . LEU A 1 88 ? -15.676 -4.098 21.708 1.00 71.56 88 LEU A N 1
ATOM 669 C CA . LEU A 1 88 ? -16.733 -5.104 21.572 1.00 71.56 88 LEU A CA 1
ATOM 670 C C . LEU A 1 88 ? -16.541 -6.276 22.549 1.00 71.56 88 LEU A C 1
ATOM 672 O O . LEU A 1 88 ? -17.498 -6.701 23.192 1.00 71.56 88 LEU A O 1
ATOM 676 N N . THR A 1 89 ? -15.311 -6.767 22.705 1.00 74.25 89 THR A N 1
ATOM 677 C CA . THR A 1 89 ? -14.976 -7.848 23.645 1.00 74.25 89 THR A CA 1
ATOM 678 C C . THR A 1 89 ? -15.281 -7.454 25.090 1.00 74.25 89 THR A C 1
ATOM 680 O O . THR A 1 89 ? -15.828 -8.254 25.848 1.00 74.25 89 THR A O 1
ATOM 683 N N . GLU A 1 90 ? -14.978 -6.214 25.477 1.00 74.75 90 GLU A N 1
ATOM 684 C CA . GLU A 1 90 ? -15.274 -5.703 26.819 1.00 74.75 90 GLU A CA 1
ATOM 685 C C . GLU A 1 90 ? -16.786 -5.621 27.092 1.00 74.75 90 GLU A C 1
ATOM 687 O O . GLU A 1 90 ? -17.242 -5.926 28.196 1.00 74.75 90 GLU A O 1
ATOM 692 N N . LEU A 1 91 ? -17.582 -5.286 26.073 1.00 68.81 91 LEU A N 1
ATOM 693 C CA . LEU A 1 91 ? -19.043 -5.266 26.165 1.00 68.81 91 LEU A CA 1
ATOM 694 C C . LEU A 1 91 ? -19.642 -6.668 26.299 1.00 68.81 91 LEU A C 1
ATOM 696 O O . LEU A 1 91 ? -20.518 -6.876 27.135 1.00 68.81 91 LEU A O 1
ATOM 700 N N . VAL A 1 92 ? -19.153 -7.633 25.516 1.00 73.31 92 VAL A N 1
ATOM 701 C CA . VAL A 1 92 ? -19.578 -9.038 25.631 1.00 73.31 92 VAL A CA 1
ATOM 702 C C . VAL A 1 92 ? -19.268 -9.574 27.028 1.00 73.31 92 VAL A C 1
ATOM 704 O O . VAL A 1 92 ? -20.111 -10.228 27.637 1.00 73.31 92 VAL A O 1
ATOM 707 N N . LYS A 1 93 ? -18.090 -9.241 27.570 1.00 73.56 93 LYS A N 1
ATOM 708 C CA . LYS A 1 93 ? -17.711 -9.622 28.932 1.00 73.56 93 LYS A CA 1
ATOM 709 C C . LYS A 1 93 ? -18.661 -9.026 29.976 1.00 73.56 93 LYS A C 1
ATOM 711 O O . LYS A 1 93 ? -19.185 -9.770 30.795 1.00 73.56 93 LYS A O 1
ATOM 716 N N . ARG A 1 94 ? -18.962 -7.722 29.891 1.00 68.62 94 ARG A N 1
ATOM 717 C CA . ARG A 1 94 ? -19.929 -7.071 30.793 1.00 68.62 94 ARG A CA 1
ATOM 718 C C . ARG A 1 94 ? -21.317 -7.705 30.738 1.00 68.62 94 ARG A C 1
ATOM 720 O O . ARG A 1 94 ? -21.913 -7.885 31.792 1.00 68.62 94 ARG A O 1
ATOM 727 N N . ASN A 1 95 ? -21.837 -8.040 29.557 1.00 69.06 95 ASN A N 1
ATOM 728 C CA . ASN A 1 95 ? -23.156 -8.676 29.456 1.00 69.06 95 ASN A CA 1
ATOM 729 C C . ASN A 1 95 ? -23.178 -10.046 30.150 1.00 69.06 95 ASN A C 1
ATOM 731 O O . ASN A 1 95 ? -24.065 -10.284 30.963 1.00 69.06 95 ASN A O 1
ATOM 735 N N . ASN A 1 96 ? -22.161 -10.885 29.930 1.00 70.38 96 ASN A N 1
ATOM 736 C CA . ASN A 1 96 ? -22.058 -12.183 30.605 1.00 70.38 96 ASN A CA 1
ATOM 737 C C . ASN A 1 96 ? -21.953 -12.047 32.135 1.00 70.38 96 ASN A C 1
ATOM 739 O O . ASN A 1 96 ? -22.570 -12.817 32.870 1.00 70.38 96 ASN A O 1
ATOM 743 N N . ASP A 1 97 ? -21.212 -11.048 32.623 1.00 67.56 97 ASP A N 1
ATOM 744 C CA . ASP A 1 97 ? -21.104 -10.777 34.061 1.00 67.56 97 ASP A CA 1
ATOM 745 C C . ASP A 1 97 ? -22.452 -10.300 34.647 1.00 67.56 97 ASP A C 1
ATOM 747 O O . ASP A 1 97 ? -22.798 -10.644 35.777 1.00 67.56 97 ASP A O 1
ATOM 751 N N . THR A 1 98 ? -23.252 -9.555 33.876 1.00 60.62 98 THR A N 1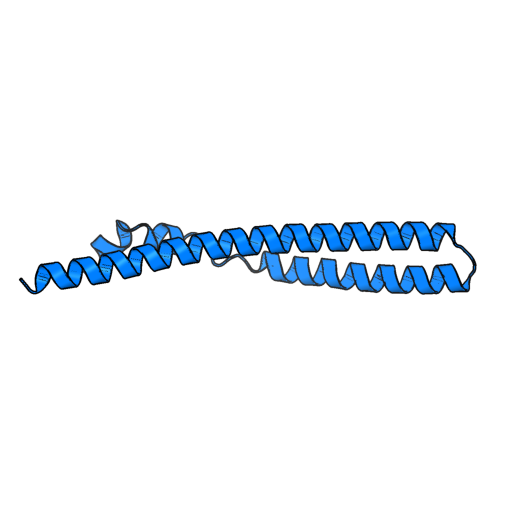
ATOM 752 C CA . THR A 1 98 ? -24.561 -9.043 34.323 1.00 60.62 98 THR A CA 1
ATOM 753 C C . THR A 1 98 ? -25.613 -10.154 34.390 1.00 60.62 98 THR A C 1
ATOM 755 O O . THR A 1 98 ? -26.352 -10.229 35.370 1.00 60.62 98 THR A O 1
ATOM 758 N N . ASP A 1 99 ? -25.636 -11.058 33.408 1.00 56.69 99 ASP A N 1
ATOM 759 C CA . ASP A 1 99 ? -26.551 -12.206 33.398 1.00 56.69 99 ASP A CA 1
ATOM 760 C C . ASP A 1 99 ? -26.299 -13.135 34.599 1.00 56.69 99 ASP A C 1
ATOM 762 O O . ASP A 1 99 ? -27.245 -13.619 35.226 1.00 56.69 99 ASP A O 1
ATOM 766 N N . SER A 1 100 ? -25.033 -13.300 35.003 1.00 53.88 100 SER A N 1
ATOM 767 C CA . SER A 1 100 ? -24.660 -14.091 36.186 1.00 53.88 100 SER A CA 1
ATOM 768 C C . SER A 1 100 ? -25.168 -13.507 37.515 1.00 53.88 100 SER A C 1
ATOM 770 O O . SER A 1 100 ? -25.472 -14.256 38.440 1.00 53.88 100 SER A O 1
ATOM 772 N N . LEU A 1 101 ? -25.323 -12.181 37.602 1.00 54.66 101 LEU A N 1
ATOM 773 C CA . LEU A 1 101 ? -25.834 -11.470 38.782 1.00 54.66 101 LEU A CA 1
ATOM 774 C C . LEU A 1 101 ? -27.365 -11.482 38.885 1.00 54.66 101 LEU A C 1
ATOM 776 O O . LEU A 1 101 ? -27.891 -11.255 39.966 1.00 54.66 101 LEU A O 1
ATOM 780 N N . THR A 1 102 ? -28.081 -11.734 37.785 1.00 51.66 102 THR A N 1
ATOM 781 C CA . THR A 1 102 ? -29.557 -11.820 37.772 1.00 51.66 102 THR A CA 1
ATOM 782 C C . THR A 1 102 ? -30.109 -13.221 38.050 1.00 51.66 102 THR A C 1
ATOM 784 O O . THR A 1 102 ? -31.316 -13.385 38.212 1.00 51.66 102 THR A O 1
ATOM 787 N N . LEU A 1 103 ? -29.235 -14.231 38.091 1.00 49.19 103 LEU A N 1
ATOM 788 C CA . LEU A 1 103 ? -29.560 -15.633 38.386 1.00 49.19 103 LEU A CA 1
ATOM 789 C C . LEU A 1 103 ? -29.382 -16.007 39.873 1.00 49.19 103 LEU A C 1
ATOM 791 O O . LEU A 1 103 ? -29.625 -17.159 40.236 1.00 49.19 103 LEU A O 1
ATOM 795 N N . HIS A 1 104 ? -28.991 -15.047 40.717 1.00 41.25 104 HIS A N 1
ATOM 796 C CA . HIS A 1 104 ? -28.887 -15.151 42.177 1.00 41.25 104 HIS A CA 1
ATOM 797 C C . HIS A 1 104 ? -29.869 -14.197 42.859 1.00 41.25 104 HIS A C 1
ATOM 799 O O . HIS A 1 104 ? -30.359 -14.570 43.949 1.00 41.25 104 HIS A O 1
#

Radius of gyration: 24.02 Å; chains: 1; bounding box: 61×23×65 Å

pLDDT: mean 70.39, std 16.27, range [35.78, 93.69]